Protein AF-A0A2A5CSK3-F1 (afdb_monomer)

Foldseek 3Di:
DQPAFQEKEAQDFDDPVPPDDTDGWIWTHDPNDTDPTHPDPPGHYVYYHYCCVVVVCVVVPNPDDVSRVVVVVD

Mean predicted aligned error: 10.33 Å

pLDDT: mean 72.13, std 15.78, range [43.88, 90.56]

Solvent-accessible surface area (backbone atoms only — not comparable to full-atom values): 4650 Å² total; per-residue (Å²): 131,84,74,69,24,58,29,35,41,40,79,33,78,45,83,86,83,79,82,67,84,76,41,79,43,26,47,22,28,43,97,93,36,79,42,72,82,65,43,56,92,84,54,53,46,80,35,77,46,73,62,52,72,59,66,54,36,56,74,72,71,52,90,61,56,68,69,56,59,53,62,71,74,108

Secondary structure (DSSP, 8-state):
----BSEEEEEEEE--SSSPPPEEEEEEEETTEEPPS---TTS-BS-EEE-TTTHHHHHTT--S-HHHHHHT--

Nearest PDB structures (foldseek):
  3giq-assembly1_A  TM=9.322E-01  e=1.581E-03  Bordetella bronchiseptica
  1rk5-assembly1_A  TM=8.944E-01  e=9.167E-03  Alcaligenes faecalis
  1m7j-assembly1_A  TM=8.964E-01  e=1.201E-02  Alcaligenes faecalis
  1v4y-assembly1_A  TM=8.973E-01  e=1.471E-02  Alcaligenes faecalis
  6gde-assembly1_A  TM=7.753E-01  e=1.196E-01  Aquifex aeolicus VF5

Sequence (74 aa):
MANIYNAIIKNNLLFDGTGSELVIANVGIVDGRIAPPNANVNDQASRVVDTDSWAHAKKTGHHESPLTQLKQRV

Structure (mmCIF, N/CA/C/O backbone):
data_AF-A0A2A5CSK3-F1
#
_entry.id   AF-A0A2A5CSK3-F1
#
loop_
_atom_site.group_PDB
_atom_site.id
_atom_site.type_symbol
_atom_site.label_atom_id
_atom_site.label_alt_id
_atom_site.label_comp_id
_atom_site.label_asym_id
_atom_site.label_entity_id
_atom_site.label_seq_id
_atom_site.pdbx_PDB_ins_code
_atom_site.Cartn_x
_atom_site.Cartn_y
_atom_site.Cartn_z
_atom_site.occupancy
_atom_site.B_iso_or_equiv
_atom_site.auth_seq_id
_atom_site.auth_comp_id
_atom_site.auth_asym_id
_atom_site.auth_atom_id
_atom_site.pdbx_PDB_model_num
ATOM 1 N N . MET A 1 1 ? 15.372 -11.534 -8.087 1.00 49.25 1 MET A N 1
ATOM 2 C CA . MET A 1 1 ? 14.344 -10.873 -8.918 1.00 49.25 1 MET A CA 1
ATOM 3 C C . MET A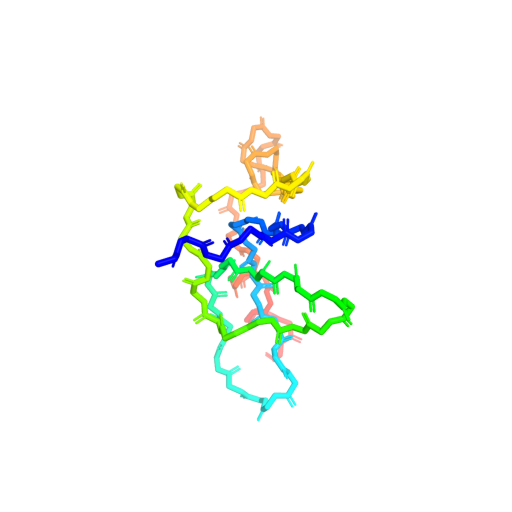 1 1 ? 13.823 -9.676 -8.145 1.00 49.25 1 MET A C 1
ATOM 5 O O . MET A 1 1 ? 13.359 -9.881 -7.032 1.00 49.25 1 MET A O 1
ATOM 9 N N . ALA A 1 2 ? 13.927 -8.458 -8.678 1.00 53.81 2 ALA A N 1
ATOM 10 C CA . ALA A 1 2 ? 13.111 -7.356 -8.172 1.00 53.81 2 ALA A CA 1
ATOM 11 C C . ALA A 1 2 ? 11.687 -7.584 -8.693 1.00 53.81 2 ALA A C 1
ATOM 13 O O . ALA A 1 2 ? 11.516 -7.797 -9.894 1.00 53.81 2 ALA A O 1
ATOM 14 N N . ASN A 1 3 ? 10.687 -7.608 -7.815 1.00 60.03 3 ASN A N 1
ATOM 15 C CA . ASN A 1 3 ? 9.302 -7.613 -8.274 1.00 60.03 3 ASN A CA 1
ATOM 16 C C . ASN A 1 3 ? 9.044 -6.251 -8.924 1.00 60.03 3 ASN A C 1
ATOM 18 O O . ASN A 1 3 ? 9.153 -5.224 -8.257 1.00 60.03 3 ASN A O 1
ATOM 22 N N . ILE A 1 4 ? 8.759 -6.238 -10.226 1.00 77.44 4 ILE A N 1
ATOM 23 C CA . ILE A 1 4 ? 8.311 -5.023 -10.904 1.00 77.44 4 ILE A CA 1
ATOM 24 C C . ILE A 1 4 ? 6.815 -4.910 -10.622 1.00 77.44 4 ILE A C 1
ATOM 26 O O . ILE A 1 4 ? 6.026 -5.715 -11.114 1.00 77.44 4 ILE A O 1
ATOM 30 N N . TYR A 1 5 ? 6.424 -3.939 -9.803 1.00 86.44 5 TYR A N 1
ATOM 31 C CA . TYR A 1 5 ? 5.016 -3.685 -9.511 1.00 86.44 5 TYR A CA 1
ATOM 32 C C . TYR A 1 5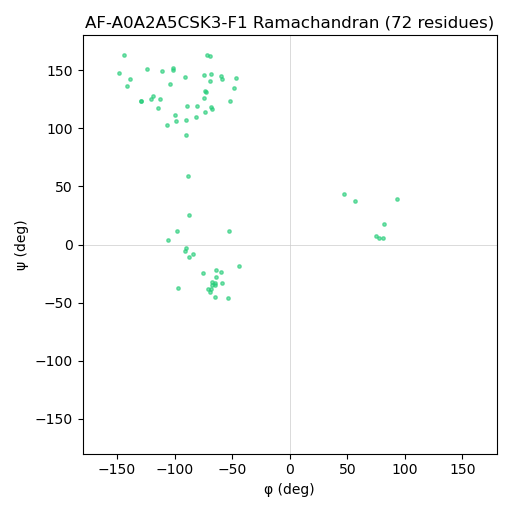 ? 4.338 -3.008 -10.708 1.00 86.44 5 TYR A C 1
ATOM 34 O O . TYR A 1 5 ? 4.928 -2.150 -11.367 1.00 86.44 5 TYR A O 1
ATOM 42 N N . ASN A 1 6 ? 3.061 -3.301 -10.959 1.00 90.25 6 ASN A N 1
ATOM 43 C CA . ASN A 1 6 ? 2.276 -2.481 -11.888 1.00 90.25 6 ASN A CA 1
ATOM 44 C C . ASN A 1 6 ? 2.032 -1.092 -11.287 1.00 90.25 6 ASN A C 1
ATOM 46 O O . ASN A 1 6 ? 2.084 -0.087 -11.996 1.00 90.25 6 ASN A O 1
ATOM 50 N N . ALA A 1 7 ? 1.794 -1.033 -9.973 1.00 89.69 7 ALA A N 1
ATOM 51 C CA . ALA A 1 7 ? 1.672 0.216 -9.239 1.00 89.69 7 ALA A CA 1
ATOM 52 C C . ALA A 1 7 ? 2.173 0.095 -7.795 1.00 89.69 7 ALA A C 1
ATOM 54 O O . ALA A 1 7 ? 1.995 -0.943 -7.159 1.00 89.69 7 ALA A O 1
ATOM 55 N N . ILE A 1 8 ? 2.735 1.182 -7.264 1.00 89.12 8 ILE A N 1
ATOM 56 C CA . ILE A 1 8 ? 2.939 1.375 -5.822 1.00 89.12 8 ILE A CA 1
ATOM 57 C C . ILE A 1 8 ? 2.153 2.611 -5.386 1.00 89.12 8 ILE A C 1
ATOM 59 O O . ILE A 1 8 ? 2.315 3.687 -5.963 1.00 89.12 8 ILE A O 1
ATOM 63 N N . ILE A 1 9 ? 1.329 2.450 -4.353 1.00 88.69 9 ILE A N 1
ATOM 64 C CA . ILE A 1 9 ? 0.603 3.524 -3.670 1.00 88.69 9 ILE A CA 1
ATOM 65 C C . ILE A 1 9 ? 1.385 3.859 -2.392 1.00 88.69 9 ILE A C 1
ATOM 67 O O . ILE A 1 9 ? 1.492 3.006 -1.507 1.00 88.69 9 ILE A O 1
ATOM 71 N N . LYS A 1 10 ? 1.997 5.048 -2.316 1.00 84.88 10 LYS A N 1
ATOM 72 C CA . LYS A 1 10 ? 2.995 5.389 -1.281 1.00 84.88 10 LYS A CA 1
ATOM 73 C C . LYS A 1 10 ? 2.435 6.244 -0.146 1.00 84.88 10 LYS A C 1
ATOM 75 O O . LYS A 1 10 ? 1.542 7.045 -0.380 1.00 84.88 10 LYS A O 1
ATOM 80 N N . ASN A 1 11 ? 3.011 6.098 1.051 1.00 76.06 11 ASN A N 1
ATOM 81 C CA . ASN A 1 11 ? 2.831 6.997 2.203 1.00 76.06 11 ASN A CA 1
ATOM 82 C C . ASN A 1 11 ? 1.371 7.196 2.655 1.00 76.06 11 ASN A C 1
ATOM 84 O O . ASN A 1 11 ? 0.984 8.287 3.073 1.00 76.06 11 ASN A O 1
ATOM 88 N N . ASN A 1 12 ? 0.556 6.139 2.594 1.00 76.81 12 ASN A N 1
ATOM 89 C CA . ASN A 1 12 ? -0.865 6.220 2.930 1.00 76.81 12 ASN A CA 1
ATOM 90 C C . ASN A 1 12 ? -1.183 5.689 4.309 1.00 76.81 12 ASN A C 1
ATOM 92 O O . ASN A 1 12 ? -0.556 4.740 4.773 1.00 76.81 12 ASN A O 1
ATOM 96 N N . LEU A 1 13 ? -2.246 6.237 4.896 1.00 82.50 13 LEU A N 1
ATOM 97 C CA . LEU A 1 13 ? -2.911 5.592 6.013 1.00 82.50 13 LEU A CA 1
ATOM 98 C C . LEU A 1 13 ? -3.703 4.383 5.503 1.00 82.50 13 LEU A C 1
ATOM 100 O O . LEU A 1 13 ? -4.656 4.540 4.738 1.00 82.50 13 LEU A O 1
ATOM 104 N N . LEU A 1 14 ? -3.288 3.184 5.901 1.00 84.06 14 LEU A N 1
ATOM 105 C CA . LEU A 1 14 ? -3.879 1.934 5.445 1.00 84.06 14 LEU A CA 1
ATOM 106 C C . LEU A 1 14 ? -5.032 1.511 6.357 1.00 84.06 14 LEU A C 1
ATOM 108 O O . LEU A 1 14 ? -4.831 1.233 7.537 1.00 84.06 14 LEU A O 1
ATOM 112 N N . PHE A 1 15 ? -6.221 1.409 5.763 1.00 86.19 15 PHE A N 1
ATOM 113 C CA . PHE A 1 15 ? -7.374 0.703 6.313 1.00 86.19 15 PHE A CA 1
ATOM 114 C C . PHE A 1 15 ? -7.427 -0.675 5.651 1.00 86.19 15 PHE A C 1
ATOM 116 O O . PHE A 1 15 ? -7.768 -0.779 4.474 1.00 86.19 15 PHE A O 1
ATOM 123 N N . ASP A 1 16 ? -7.061 -1.725 6.379 1.00 86.19 16 ASP A N 1
ATOM 124 C CA . ASP A 1 16 ? -6.977 -3.091 5.842 1.00 86.19 16 ASP A CA 1
ATOM 125 C C . ASP A 1 16 ? -8.282 -3.899 5.998 1.00 86.19 16 ASP A C 1
ATOM 127 O O . ASP A 1 16 ? -8.387 -5.016 5.496 1.00 86.19 16 ASP A O 1
ATOM 131 N N . GLY A 1 17 ? -9.280 -3.340 6.691 1.00 88.00 17 GLY A N 1
ATOM 132 C CA . GLY A 1 17 ? -10.570 -3.983 6.946 1.00 88.00 17 GLY A CA 1
ATOM 133 C C . GLY A 1 17 ? -10.553 -5.051 8.046 1.00 88.00 17 GLY A C 1
ATOM 134 O O . GLY A 1 17 ? -11.580 -5.688 8.264 1.00 88.00 17 GLY A O 1
ATOM 135 N N . THR A 1 18 ? -9.437 -5.241 8.760 1.00 90.44 18 THR A N 1
ATOM 136 C CA . THR A 1 18 ? -9.323 -6.237 9.846 1.00 90.44 18 THR A CA 1
ATOM 137 C C . THR A 1 18 ? -9.761 -5.701 11.209 1.00 90.44 18 THR A C 1
ATOM 139 O O . THR A 1 18 ? -9.908 -6.467 12.159 1.00 90.44 18 THR A O 1
ATOM 142 N N . GLY A 1 19 ? -9.968 -4.385 11.313 1.00 87.94 19 GLY A N 1
ATOM 143 C CA . GLY A 1 19 ? -10.204 -3.692 12.581 1.00 87.94 19 GLY A CA 1
ATOM 144 C C . GLY A 1 19 ? -8.924 -3.392 13.366 1.00 87.94 19 GLY A C 1
ATOM 145 O O . GLY A 1 19 ? -9.009 -2.902 14.490 1.00 87.94 19 GLY A O 1
ATOM 146 N N . SER A 1 20 ? -7.751 -3.666 12.787 1.00 86.44 20 SER A N 1
ATOM 147 C CA . SER A 1 20 ? -6.457 -3.305 13.368 1.00 86.44 20 SER A CA 1
ATOM 148 C C . SER A 1 20 ? -6.230 -1.791 13.364 1.00 86.44 20 SER A C 1
ATOM 150 O O . SER A 1 20 ? -6.888 -1.038 12.640 1.00 86.44 20 SER A O 1
ATOM 152 N N . GLU A 1 21 ? -5.277 -1.335 14.181 1.00 85.00 21 GLU A N 1
ATOM 153 C CA . GLU A 1 21 ? -4.871 0.068 14.177 1.00 85.00 21 GLU A CA 1
ATOM 154 C C . GLU A 1 21 ? -4.350 0.501 12.804 1.00 85.00 21 GLU A C 1
ATOM 156 O O . GLU A 1 21 ? -3.693 -0.245 12.078 1.00 85.00 21 GLU A O 1
ATOM 161 N N . LEU A 1 22 ? -4.633 1.755 12.472 1.00 80.88 22 LEU A N 1
ATOM 162 C CA . LEU A 1 22 ? -4.242 2.363 11.214 1.00 80.88 22 LEU A CA 1
ATOM 163 C C . LEU A 1 22 ? -2.737 2.640 11.192 1.00 80.88 22 LEU A C 1
ATOM 165 O O . LEU A 1 22 ? -2.191 3.266 12.102 1.00 80.88 22 LEU A O 1
ATOM 169 N N . VAL A 1 23 ? -2.081 2.234 10.107 1.00 81.88 23 VAL A N 1
ATOM 170 C CA . VAL A 1 23 ? -0.630 2.370 9.922 1.00 81.88 23 VAL A CA 1
ATOM 171 C C . VAL A 1 23 ? -0.303 3.132 8.646 1.00 81.88 23 VAL A C 1
ATOM 173 O O . VAL A 1 23 ? -1.056 3.087 7.674 1.00 81.88 23 VAL A O 1
ATOM 176 N N . ILE A 1 24 ? 0.835 3.830 8.634 1.00 81.94 24 ILE A N 1
ATOM 177 C CA . ILE A 1 24 ? 1.379 4.397 7.397 1.00 81.94 24 ILE A CA 1
ATOM 178 C C . ILE A 1 24 ? 2.107 3.280 6.653 1.00 81.94 24 ILE A C 1
ATOM 180 O O . ILE A 1 24 ? 3.069 2.720 7.177 1.00 81.94 24 ILE A O 1
ATOM 184 N N . ALA A 1 25 ? 1.657 2.960 5.443 1.00 83.19 25 ALA A N 1
ATOM 185 C CA . ALA A 1 25 ? 2.219 1.878 4.645 1.00 83.19 25 ALA A CA 1
ATOM 186 C C . ALA A 1 25 ? 2.239 2.210 3.148 1.00 83.19 25 ALA A C 1
ATOM 188 O O . ALA A 1 25 ? 1.537 3.102 2.660 1.00 83.19 25 ALA A O 1
ATOM 189 N N . ASN A 1 26 ? 3.042 1.437 2.417 1.00 85.62 26 ASN A N 1
ATOM 190 C CA . ASN A 1 26 ? 3.009 1.389 0.962 1.00 85.62 26 ASN A CA 1
ATOM 191 C C . ASN A 1 26 ? 2.306 0.108 0.516 1.00 85.62 26 ASN A C 1
ATOM 193 O O . ASN A 1 26 ? 2.582 -0.976 1.044 1.00 85.62 26 ASN A O 1
ATOM 197 N N . VAL A 1 27 ? 1.455 0.230 -0.497 1.00 88.31 27 VAL A N 1
ATOM 198 C CA . VAL A 1 27 ? 0.722 -0.898 -1.077 1.00 88.31 27 VAL A CA 1
ATOM 199 C C . VAL A 1 27 ? 1.201 -1.117 -2.505 1.00 88.31 27 VAL A C 1
ATOM 201 O O . VAL A 1 27 ? 1.072 -0.235 -3.356 1.00 88.31 27 VAL A O 1
ATOM 204 N N . GLY A 1 28 ? 1.776 -2.291 -2.758 1.00 89.56 28 GLY A N 1
ATOM 205 C CA . GLY A 1 28 ? 2.170 -2.727 -4.093 1.00 89.56 28 GLY A CA 1
ATOM 206 C C . GLY A 1 28 ? 1.049 -3.499 -4.785 1.00 89.56 28 GLY A C 1
ATOM 207 O O . GLY A 1 28 ? 0.326 -4.260 -4.143 1.00 89.56 28 GLY A O 1
ATOM 208 N N . ILE A 1 29 ? 0.924 -3.328 -6.099 1.00 90.56 29 ILE A N 1
ATOM 209 C CA . ILE A 1 29 ? -0.022 -4.060 -6.947 1.00 90.56 29 ILE A CA 1
ATOM 210 C C . ILE A 1 29 ? 0.762 -4.817 -8.022 1.00 90.56 29 ILE A C 1
ATOM 212 O O . ILE A 1 29 ? 1.538 -4.202 -8.759 1.00 90.56 29 ILE A O 1
ATOM 216 N N . VAL A 1 30 ? 0.544 -6.132 -8.111 1.00 89.56 30 VAL A N 1
ATOM 217 C CA . VAL A 1 30 ? 1.117 -7.035 -9.126 1.00 89.56 30 VAL A CA 1
ATOM 218 C C . VAL A 1 30 ? -0.012 -7.857 -9.748 1.00 89.56 30 VAL A C 1
ATOM 220 O O . VAL A 1 30 ? -0.776 -8.502 -9.034 1.00 89.56 30 VAL A O 1
ATOM 223 N N . ASP A 1 31 ? -0.148 -7.796 -11.068 1.00 88.25 31 ASP A N 1
ATOM 224 C CA . ASP A 1 31 ? -1.145 -8.484 -11.892 1.00 88.25 31 ASP A CA 1
ATOM 225 C C . ASP A 1 31 ? -2.576 -8.363 -11.343 1.00 88.25 31 ASP A C 1
ATOM 227 O O . ASP A 1 31 ? -3.343 -9.324 -11.263 1.00 88.25 31 ASP A O 1
ATOM 231 N N . GLY A 1 32 ? -2.929 -7.147 -10.912 1.00 87.31 32 GLY A N 1
ATOM 232 C CA . GLY A 1 32 ? -4.247 -6.826 -10.359 1.00 87.31 32 GLY A CA 1
ATOM 233 C C . GLY A 1 32 ? -4.489 -7.326 -8.931 1.00 87.31 32 GLY A C 1
ATOM 234 O O . GLY A 1 32 ? -5.606 -7.208 -8.432 1.00 87.31 32 GLY A O 1
ATOM 235 N N . ARG A 1 33 ? -3.469 -7.862 -8.253 1.00 89.38 33 ARG A N 1
ATOM 236 C CA . ARG A 1 33 ? -3.534 -8.298 -6.852 1.00 89.38 33 ARG A CA 1
ATOM 237 C C . ARG A 1 33 ? -2.695 -7.403 -5.952 1.00 89.38 33 ARG A C 1
ATOM 239 O O . ARG A 1 33 ? -1.663 -6.879 -6.368 1.00 89.38 33 ARG A O 1
ATOM 246 N N . ILE A 1 34 ? -3.128 -7.270 -4.700 1.00 87.94 34 ILE A N 1
ATOM 247 C CA . ILE A 1 34 ? -2.326 -6.638 -3.652 1.00 87.94 34 ILE A CA 1
ATOM 248 C C . ILE A 1 34 ? -1.146 -7.567 -3.359 1.00 87.94 34 ILE A C 1
ATOM 250 O O . ILE A 1 34 ? -1.327 -8.723 -2.974 1.00 87.94 34 ILE A O 1
ATOM 254 N N . ALA A 1 35 ? 0.060 -7.065 -3.589 1.00 83.62 35 ALA A N 1
ATOM 255 C CA . ALA A 1 35 ? 1.285 -7.726 -3.179 1.00 83.62 35 ALA A CA 1
ATOM 256 C C . ALA A 1 35 ? 1.438 -7.643 -1.650 1.00 83.62 35 ALA A C 1
ATOM 258 O O . ALA A 1 35 ? 0.779 -6.809 -1.023 1.00 83.62 35 ALA A O 1
ATOM 259 N N . PRO A 1 36 ? 2.301 -8.469 -1.030 1.00 71.00 36 PRO A N 1
ATOM 260 C CA . PRO A 1 36 ? 2.518 -8.412 0.409 1.00 71.00 36 PRO A CA 1
ATOM 261 C C . PRO A 1 36 ? 2.764 -6.970 0.889 1.00 71.00 36 PRO A C 1
ATOM 263 O O . PRO A 1 36 ? 3.513 -6.234 0.235 1.00 71.00 36 PRO A O 1
ATOM 266 N N . PRO A 1 37 ? 2.121 -6.543 1.991 1.00 60.81 37 PRO A N 1
ATOM 267 C CA . PRO A 1 37 ? 2.289 -5.194 2.515 1.00 60.81 37 PRO A CA 1
ATOM 268 C C . PRO A 1 37 ? 3.768 -4.949 2.846 1.00 60.81 37 PRO A C 1
ATOM 270 O O . PRO A 1 37 ? 4.445 -5.860 3.324 1.00 60.81 37 PRO A O 1
ATOM 273 N N . ASN A 1 38 ? 4.245 -3.723 2.593 1.00 63.38 38 ASN A N 1
ATOM 274 C CA . ASN A 1 38 ? 5.655 -3.275 2.607 1.00 63.38 38 ASN A CA 1
ATOM 275 C C . ASN A 1 38 ? 6.387 -3.325 1.258 1.00 63.38 38 ASN A C 1
ATOM 277 O O . ASN A 1 38 ? 7.589 -3.593 1.217 1.00 63.38 38 ASN A O 1
ATOM 281 N N . ALA A 1 39 ? 5.703 -2.977 0.162 1.00 66.75 39 ALA A N 1
ATOM 282 C CA . ALA A 1 39 ? 6.409 -2.586 -1.058 1.00 66.75 39 ALA A CA 1
ATOM 283 C C . ALA A 1 39 ? 7.442 -1.495 -0.714 1.00 66.75 39 ALA A C 1
ATOM 285 O O . ALA A 1 39 ? 7.109 -0.467 -0.103 1.00 66.75 39 ALA A O 1
ATOM 286 N N . ASN A 1 40 ? 8.710 -1.736 -1.044 1.00 70.94 40 ASN A N 1
ATOM 287 C CA . ASN A 1 40 ? 9.770 -0.796 -0.728 1.00 70.94 40 ASN A CA 1
ATOM 288 C C . ASN A 1 40 ? 9.588 0.447 -1.604 1.00 70.94 40 ASN A C 1
ATOM 290 O O . ASN A 1 40 ? 9.265 0.356 -2.787 1.00 70.94 40 ASN A O 1
ATOM 294 N N . VAL A 1 41 ? 9.819 1.637 -1.047 1.00 64.75 41 VAL A N 1
ATOM 295 C CA . VAL A 1 41 ? 9.755 2.885 -1.824 1.00 64.75 41 VAL A CA 1
ATOM 296 C C . VAL A 1 41 ? 10.756 2.910 -2.983 1.00 64.75 41 VAL A C 1
ATOM 298 O O . VAL A 1 41 ? 10.529 3.637 -3.951 1.00 64.75 41 VAL A O 1
ATOM 301 N N . ASN A 1 42 ? 11.823 2.117 -2.877 1.00 71.81 42 ASN A 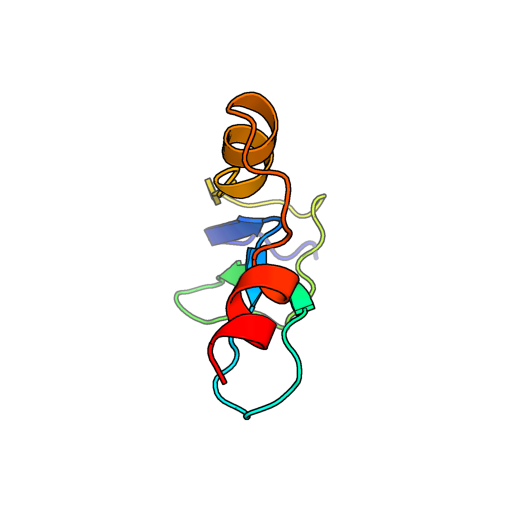N 1
ATOM 302 C CA . ASN A 1 42 ? 12.863 1.958 -3.887 1.00 71.81 42 ASN A CA 1
ATOM 303 C C . ASN A 1 42 ? 12.570 0.830 -4.888 1.00 71.81 42 ASN A C 1
ATOM 305 O O . ASN A 1 42 ? 13.359 0.631 -5.811 1.00 71.81 42 ASN A O 1
ATOM 309 N N . ASP A 1 43 ? 11.470 0.089 -4.721 1.00 78.25 43 ASP A N 1
ATOM 310 C CA . ASP A 1 43 ? 11.092 -0.945 -5.677 1.00 78.25 43 ASP A CA 1
ATOM 311 C C . ASP A 1 43 ? 10.671 -0.322 -7.014 1.00 78.25 43 ASP A C 1
ATOM 313 O O . ASP A 1 43 ? 10.090 0.768 -7.080 1.00 78.25 43 ASP A O 1
ATOM 317 N N . GLN A 1 44 ? 10.955 -1.038 -8.101 1.00 81.88 44 GLN A N 1
ATOM 318 C CA . GLN A 1 44 ? 10.549 -0.614 -9.434 1.00 81.88 44 GLN A CA 1
ATOM 319 C C . GLN A 1 44 ? 9.045 -0.805 -9.617 1.00 81.88 44 GLN A C 1
ATOM 321 O O . GLN A 1 44 ? 8.501 -1.876 -9.351 1.00 81.88 44 GLN A O 1
ATOM 326 N N . ALA A 1 45 ? 8.38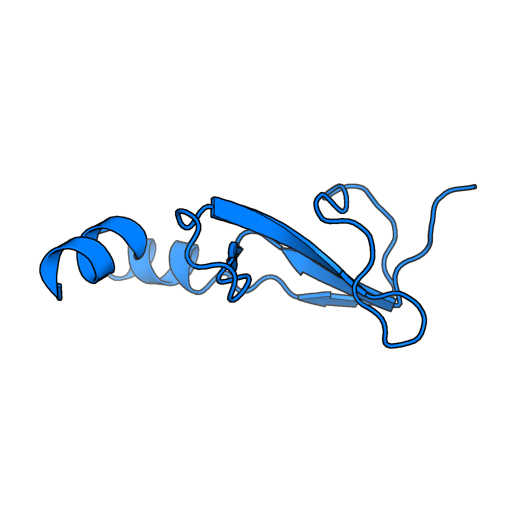1 0.227 -10.130 1.00 87.81 45 ALA A N 1
ATOM 32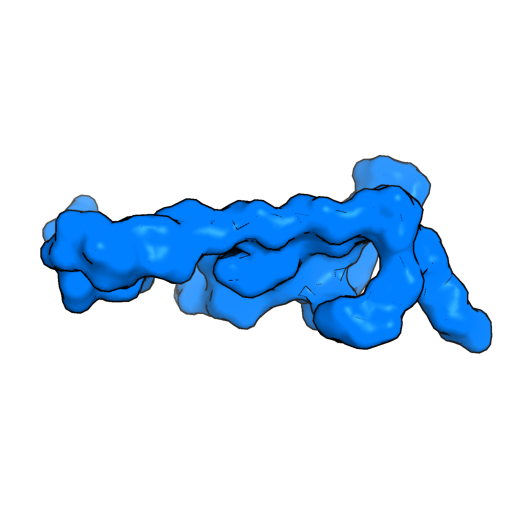7 C CA . ALA A 1 45 ? 6.972 0.171 -10.480 1.00 87.81 45 ALA A CA 1
ATOM 328 C C . ALA A 1 45 ? 6.713 0.887 -11.801 1.00 87.81 45 ALA A C 1
ATOM 330 O O . ALA A 1 45 ? 7.289 1.944 -12.056 1.00 87.81 45 ALA A O 1
ATOM 331 N N . SER A 1 46 ? 5.802 0.353 -12.616 1.00 89.88 46 SER A N 1
ATOM 332 C CA . SER A 1 46 ? 5.355 1.034 -13.840 1.00 89.88 46 SER A CA 1
ATOM 333 C C . SER A 1 46 ? 4.639 2.351 -13.533 1.00 89.88 46 SER A C 1
ATOM 335 O O . SER A 1 46 ? 4.656 3.275 -14.344 1.00 89.88 46 SER A O 1
ATOM 337 N N . ARG A 1 47 ? 4.019 2.450 -12.353 1.00 88.31 47 ARG A N 1
ATOM 338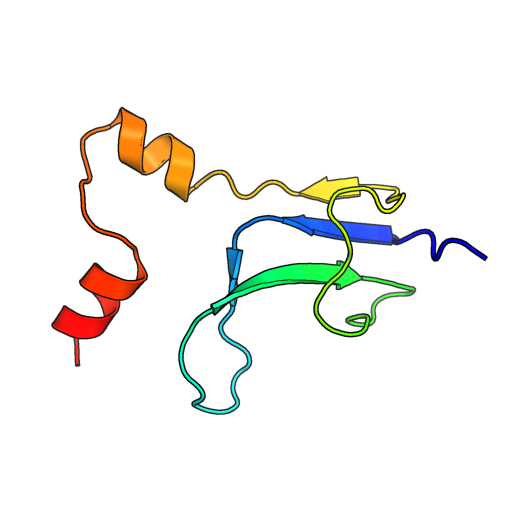 C CA . ARG A 1 47 ? 3.368 3.660 -11.859 1.00 88.31 47 ARG A CA 1
ATOM 339 C C . ARG A 1 47 ? 3.610 3.828 -10.365 1.00 88.31 47 ARG A C 1
ATOM 341 O O . ARG A 1 47 ? 3.451 2.891 -9.588 1.00 88.31 47 ARG A O 1
ATOM 348 N N . VAL A 1 48 ? 3.913 5.050 -9.951 1.00 87.69 48 VAL A N 1
ATOM 349 C CA . VAL A 1 48 ? 3.907 5.437 -8.540 1.00 87.69 48 VAL A CA 1
ATOM 350 C C . VAL A 1 48 ? 2.770 6.424 -8.336 1.00 87.69 48 VAL A C 1
ATOM 352 O O . VAL A 1 48 ? 2.668 7.418 -9.054 1.00 87.69 48 VAL A O 1
ATOM 355 N N . VAL A 1 49 ? 1.891 6.116 -7.390 1.00 86.50 49 VAL A N 1
ATOM 356 C CA . VAL A 1 49 ? 0.828 7.012 -6.945 1.00 86.50 49 VAL A CA 1
ATOM 357 C C . VAL A 1 49 ? 1.234 7.516 -5.573 1.00 86.50 49 VAL A C 1
ATOM 359 O O . VAL A 1 49 ? 1.147 6.791 -4.582 1.00 86.50 49 VAL A O 1
ATOM 362 N N . ASP A 1 50 ? 1.722 8.750 -5.543 1.00 79.81 50 ASP A N 1
ATOM 363 C CA . ASP A 1 50 ? 1.944 9.467 -4.300 1.00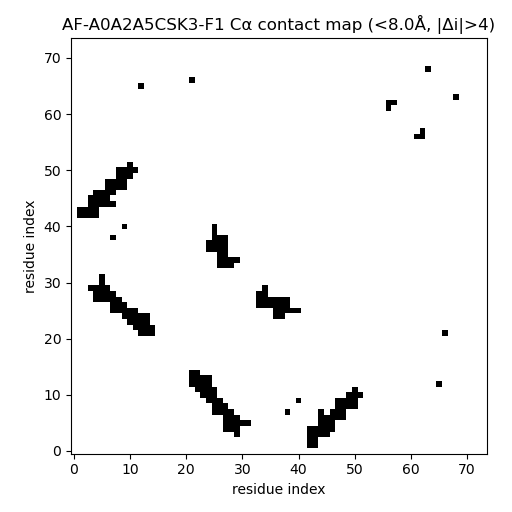 79.81 50 ASP A CA 1
ATOM 364 C C . ASP A 1 50 ? 0.673 10.244 -3.972 1.00 79.81 50 ASP A C 1
ATOM 366 O O . ASP A 1 50 ? 0.298 11.198 -4.656 1.00 79.81 50 ASP A O 1
ATOM 370 N N . THR A 1 51 ? -0.050 9.778 -2.969 1.00 66.44 51 THR A N 1
ATOM 371 C CA . THR A 1 51 ? -1.236 10.455 -2.448 1.00 66.44 51 THR A CA 1
ATOM 372 C C . THR A 1 51 ? -0.790 11.429 -1.369 1.00 66.44 51 THR A C 1
ATOM 374 O O . THR A 1 51 ? -1.265 11.402 -0.233 1.00 66.44 51 THR A O 1
ATOM 377 N N . ASP A 1 52 ? 0.077 12.359 -1.769 1.00 58.41 52 ASP A N 1
ATOM 378 C CA . ASP A 1 52 ? 0.595 13.513 -1.022 1.00 58.41 52 ASP A CA 1
ATOM 379 C C . ASP A 1 52 ? -0.505 14.418 -0.406 1.00 58.41 52 ASP A C 1
ATOM 381 O O . ASP A 1 52 ? -0.252 15.512 0.097 1.00 58.41 52 ASP A O 1
ATOM 385 N N . SER A 1 53 ? -1.754 13.961 -0.400 1.00 51.50 53 SER A N 1
ATOM 386 C CA . SER A 1 53 ? -2.922 14.415 0.339 1.00 51.50 53 SER A CA 1
ATOM 387 C C . SER A 1 53 ? -2.652 14.733 1.814 1.00 51.50 53 SER A C 1
ATOM 389 O O . SER A 1 53 ? -3.429 15.484 2.398 1.00 51.50 53 SER A O 1
ATOM 391 N N . TRP A 1 54 ? -1.555 14.250 2.417 1.00 50.91 54 TRP A N 1
ATOM 392 C CA . TRP A 1 54 ? -1.118 14.708 3.741 1.00 50.91 54 TRP A CA 1
ATOM 393 C C . TRP A 1 54 ? -0.026 15.787 3.733 1.00 50.91 54 TRP A C 1
ATOM 395 O O . TRP A 1 54 ? -0.093 16.739 4.516 1.00 50.91 54 TRP A O 1
ATOM 405 N N . ALA A 1 55 ? 0.931 15.722 2.806 1.00 47.81 55 ALA A N 1
ATOM 406 C CA . ALA A 1 55 ? 1.933 16.774 2.635 1.00 47.81 55 ALA A CA 1
ATOM 407 C C . ALA A 1 55 ? 1.304 18.105 2.171 1.00 47.81 55 ALA A C 1
ATOM 409 O O . ALA A 1 55 ? 1.713 19.177 2.625 1.00 47.81 55 ALA A O 1
ATOM 410 N N . HIS A 1 56 ? 0.250 18.052 1.348 1.00 44.41 56 HIS A N 1
ATOM 411 C CA . HIS A 1 56 ? -0.520 19.234 0.944 1.00 44.41 56 HIS A CA 1
ATOM 412 C C . HIS A 1 56 ? -1.367 19.814 2.093 1.00 44.41 56 HIS A C 1
ATOM 414 O O . HIS A 1 56 ? -1.415 21.033 2.245 1.00 44.41 56 HIS A O 1
ATOM 420 N N . ALA A 1 57 ? -1.960 18.971 2.951 1.00 51.41 57 ALA A N 1
ATOM 421 C CA . ALA A 1 57 ? -2.742 19.414 4.115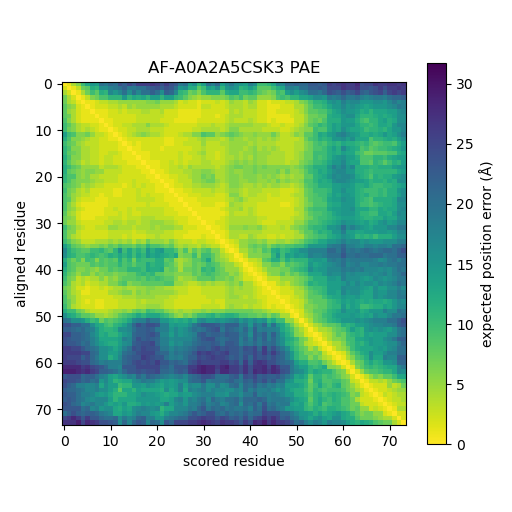 1.00 51.41 57 ALA A CA 1
ATOM 422 C C . ALA A 1 57 ? -1.885 20.156 5.161 1.00 51.41 57 ALA A C 1
ATOM 424 O O . ALA A 1 57 ? -2.336 21.126 5.778 1.00 51.41 57 ALA A O 1
ATOM 425 N N . LYS A 1 58 ? -0.613 19.759 5.307 1.00 45.69 58 LYS A N 1
ATOM 426 C CA . LYS A 1 58 ? 0.366 20.438 6.172 1.00 45.69 58 LYS A CA 1
ATOM 427 C C . LYS A 1 58 ? 0.737 21.837 5.659 1.00 45.69 58 LYS A C 1
ATOM 429 O O . LYS A 1 58 ? 0.992 22.732 6.458 1.00 45.69 58 LYS A O 1
ATOM 434 N N . LYS A 1 59 ? 0.743 22.041 4.334 1.00 43.88 59 LYS A N 1
ATOM 435 C CA . LYS A 1 59 ? 1.054 23.330 3.686 1.00 43.88 59 LYS A CA 1
ATOM 436 C C . LYS A 1 59 ? -0.100 24.337 3.787 1.00 43.88 59 LYS A C 1
ATOM 438 O O . LYS A 1 59 ? 0.146 25.538 3.750 1.00 43.88 59 LYS A O 1
ATOM 443 N N . THR A 1 60 ? -1.335 23.861 3.952 1.00 49.22 60 THR A N 1
ATOM 444 C CA . THR A 1 60 ? -2.547 24.688 4.091 1.00 49.22 60 THR A CA 1
ATOM 445 C C . THR A 1 60 ? -2.993 24.898 5.545 1.00 49.22 60 THR A C 1
ATOM 447 O O . THR A 1 60 ? -4.097 25.381 5.768 1.00 49.22 60 THR A O 1
ATOM 450 N N . GLY A 1 61 ? -2.171 24.542 6.542 1.00 48.81 61 GLY A N 1
ATOM 451 C CA . GLY A 1 61 ? -2.451 24.827 7.958 1.00 48.81 61 GLY A CA 1
ATOM 452 C C . GLY A 1 61 ? -3.395 23.847 8.669 1.00 48.81 61 GLY A C 1
ATOM 453 O O . GLY A 1 61 ? -3.899 24.166 9.743 1.00 48.81 61 GLY A O 1
ATOM 454 N N . HIS A 1 62 ? -3.627 22.644 8.132 1.00 51.94 62 HIS A N 1
ATOM 455 C CA . HIS A 1 62 ? -4.367 21.594 8.843 1.00 51.94 62 HIS A CA 1
ATOM 456 C C . HIS A 1 62 ? -3.390 20.725 9.654 1.00 51.94 62 HIS A C 1
ATOM 458 O O . HIS A 1 62 ? -2.769 19.794 9.145 1.00 51.94 62 HIS A O 1
ATOM 464 N N . HIS A 1 63 ? -3.222 21.076 10.932 1.00 53.31 63 HIS A N 1
ATOM 465 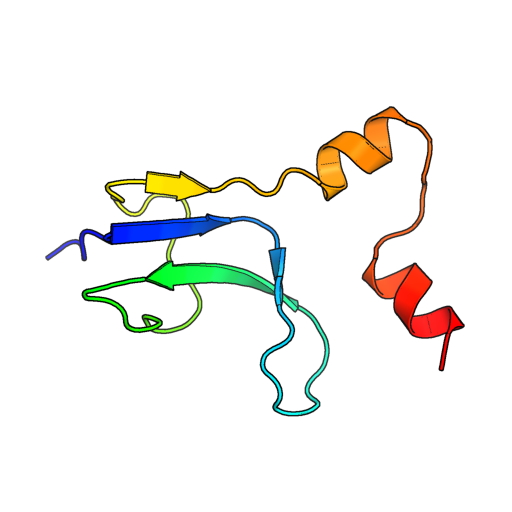C CA . HIS A 1 63 ? -2.180 20.572 11.839 1.00 53.31 63 HIS A CA 1
ATOM 466 C C . HIS A 1 63 ? -2.517 19.274 12.596 1.00 53.31 63 HIS A C 1
ATOM 468 O O . HIS A 1 63 ? -1.932 19.021 13.645 1.00 53.31 63 HIS A O 1
ATOM 474 N N . GLU A 1 64 ? -3.406 18.414 12.097 1.00 54.31 64 GLU A N 1
ATOM 475 C CA . GLU A 1 64 ? -3.720 17.157 12.792 1.00 54.31 64 GLU A CA 1
ATOM 476 C C . GLU A 1 64 ? -3.631 15.954 11.866 1.00 54.31 64 GLU A C 1
ATOM 478 O O . GLU A 1 64 ? -4.316 15.912 10.841 1.00 54.31 64 GLU A O 1
ATOM 483 N N . SER A 1 65 ? -2.790 14.975 12.238 1.00 59.91 65 SER A N 1
ATOM 484 C CA . SER A 1 65 ? -2.673 13.685 11.539 1.00 59.91 65 SER A CA 1
ATOM 485 C C . SER A 1 65 ? -4.061 13.102 11.263 1.00 59.91 65 SER A C 1
ATOM 487 O O . SER A 1 65 ? -4.943 13.265 12.111 1.00 59.91 65 SER A O 1
ATOM 489 N N . PRO A 1 66 ? -4.316 12.426 10.124 1.00 56.97 66 PRO A N 1
ATOM 490 C CA . PRO A 1 66 ? -5.640 11.860 9.872 1.00 56.97 66 PRO A CA 1
ATOM 491 C C . PRO A 1 66 ? -6.002 10.876 10.982 1.00 56.97 66 PRO A C 1
ATOM 493 O O . PRO A 1 66 ? -7.150 10.816 11.395 1.00 56.97 66 PRO A O 1
ATOM 496 N N . LEU A 1 67 ? -4.994 10.185 11.528 1.00 56.97 67 LEU A N 1
ATOM 497 C CA . LEU A 1 67 ? -5.076 9.364 12.732 1.00 56.97 67 LEU A CA 1
ATOM 498 C C . LEU A 1 67 ? -5.647 10.125 13.936 1.00 56.97 67 LEU A C 1
ATOM 500 O O . LEU A 1 67 ? -6.527 9.612 14.619 1.00 56.97 67 LEU A O 1
ATOM 504 N N . THR A 1 68 ? -5.175 11.345 14.192 1.00 57.81 68 THR A N 1
ATOM 505 C CA . THR A 1 68 ? -5.675 12.211 15.269 1.00 57.81 68 THR A CA 1
ATOM 506 C C . THR A 1 68 ? -7.129 12.620 15.021 1.00 57.81 68 THR A C 1
ATOM 508 O O . THR A 1 68 ? -7.951 12.492 15.924 1.00 57.81 68 THR A O 1
ATOM 511 N N . GLN A 1 69 ? -7.473 13.023 13.794 1.00 59.44 69 GLN A N 1
ATOM 512 C CA . GLN A 1 69 ? -8.840 13.430 13.435 1.00 59.44 69 GLN A CA 1
ATOM 513 C C . GLN A 1 69 ? -9.840 12.263 13.480 1.00 59.44 69 GLN A C 1
ATOM 515 O O . GLN A 1 69 ? -10.997 12.443 13.854 1.00 59.44 69 GLN A O 1
ATOM 520 N N . LEU A 1 70 ? -9.404 11.057 13.111 1.00 58.81 70 LEU A N 1
ATOM 521 C CA . LEU A 1 70 ? -10.218 9.842 13.176 1.00 58.81 70 LEU A CA 1
ATOM 522 C C . LEU A 1 70 ? -10.486 9.422 14.622 1.00 58.81 70 LEU A C 1
ATOM 524 O O . LEU A 1 70 ? -11.619 9.082 14.942 1.00 58.81 70 LEU A O 1
ATOM 528 N N . LYS A 1 71 ? -9.485 9.511 15.507 1.00 58.78 71 LYS A N 1
ATOM 529 C CA . LYS A 1 71 ? -9.641 9.192 16.938 1.00 58.78 71 LYS A CA 1
ATOM 530 C C . LYS A 1 71 ? -10.606 10.127 17.679 1.00 58.78 71 LYS A C 1
ATOM 532 O O . LYS A 1 71 ? -11.125 9.730 18.709 1.00 58.78 71 LYS A O 1
ATOM 537 N N . GLN A 1 72 ? -10.859 11.337 17.176 1.00 57.06 72 GLN A N 1
ATOM 538 C CA . GLN A 1 72 ? -11.826 12.278 17.765 1.00 57.06 72 GLN A CA 1
ATOM 539 C C . GLN A 1 72 ? -13.283 12.034 17.320 1.00 57.06 72 GLN A C 1
ATOM 541 O O . GLN A 1 72 ? -14.190 12.691 17.825 1.00 57.06 72 GLN A O 1
ATOM 546 N N . ARG A 1 73 ? -13.521 11.146 16.344 1.00 51.09 73 ARG A N 1
ATOM 547 C CA . ARG A 1 73 ? -14.852 10.886 15.758 1.00 51.09 73 ARG A CA 1
ATOM 548 C C . ARG A 1 73 ? -15.488 9.563 16.201 1.00 51.09 73 ARG A C 1
ATOM 550 O O . ARG A 1 73 ? -16.555 9.226 15.689 1.00 51.09 73 ARG A O 1
ATOM 557 N N . VAL A 1 74 ? -14.841 8.835 17.109 1.00 45.81 74 VAL A N 1
ATOM 558 C CA . VAL A 1 74 ? -15.331 7.598 17.740 1.00 45.81 74 VAL A CA 1
ATOM 559 C C . VAL A 1 74 ? -15.576 7.812 19.221 1.00 45.81 74 VAL A C 1
ATOM 561 O O . VAL A 1 74 ? -14.753 8.510 19.851 1.00 45.81 74 VAL A O 1
#

Radius of gyration: 14.15 Å; Cα contacts (8 Å, |Δi|>4): 106; chains: 1; bounding box: 30×36×32 Å